Protein AF-A0A392MNF9-F1 (afdb_monomer_lite)

Secondary structure (DSSP, 8-state):
-HHHHHHHHHHHHGGGGGGGHHHHHHHHHHHTT-SSHHHHHHHHHHHHHHHHH-HHHHHTTHHHHHHHHHHHHT-TTTTSTTTHHHHHHHHHHHHHHHHHSGGGS-HHHHHHHHHHTPPP-S-HHHHHHHHHHHHHHHHTT-HHHH-GGGTTHHHHHHHHT-

InterPro domains:
  IPR000357 HEAT repeat [PF02985] (25-53)
  IPR011989 Armadillo-like helical [G3DSA:1.25.10.10] (1-162)
  IPR016024 Armadillo-type fold [SSF48371] (2-161)
  IPR021133 HEAT, type 2 [PS50077] (24-56)
  IPR040122 Importin beta family [PTHR10527] (2-140)

Sequence (162 aa):
IAICIFDDVAEQCCEAAIKYYDTYLPFLLEACNDETPDVRQAAVYGLGVCAEYGGSVFKTLVGEALSRLNAVIQHPNALHSDNIMAYDNAVSALGKICQFHRDSIDSAQVIPAWLNCLPIKGDLIEAKVVHDQLCSMAERSDRELLGPNNQYLPKIVSVFAE

pLDDT: mean 96.01, std 3.78, range [67.94, 98.88]

Structure (mmCIF, N/CA/C/O backbone):
data_AF-A0A392MNF9-F1
#
_entry.id   AF-A0A392MNF9-F1
#
loop_
_atom_site.group_PDB
_atom_site.id
_atom_site.type_symbol
_atom_site.label_atom_id
_atom_site.label_alt_id
_atom_site.label_comp_id
_atom_site.label_asym_id
_atom_site.label_entity_id
_atom_site.label_seq_id
_atom_site.pdbx_PDB_ins_code
_atom_site.Cartn_x
_atom_site.Cartn_y
_atom_site.Cartn_z
_atom_site.occupancy
_atom_site.B_iso_or_equiv
_atom_site.auth_seq_id
_atom_site.auth_comp_id
_atom_site.auth_asym_id
_atom_site.auth_atom_id
_atom_site.pdbx_PDB_model_num
ATOM 1 N N . ILE A 1 1 ? 12.075 2.631 -16.366 1.00 67.94 1 ILE A N 1
ATOM 2 C CA . ILE A 1 1 ? 11.490 2.662 -17.735 1.00 67.94 1 ILE A CA 1
ATOM 3 C C . ILE A 1 1 ? 10.720 1.380 -18.036 1.00 67.94 1 ILE A C 1
ATOM 5 O O . ILE A 1 1 ? 9.524 1.482 -18.237 1.00 67.94 1 ILE A O 1
ATOM 9 N N . ALA A 1 2 ? 11.347 0.194 -18.044 1.00 86.44 2 ALA A N 1
ATOM 10 C CA . ALA A 1 2 ? 10.627 -1.047 -18.368 1.00 86.44 2 ALA A CA 1
ATOM 11 C C . ALA A 1 2 ? 9.468 -1.357 -17.398 1.00 86.44 2 ALA A C 1
ATOM 13 O O . ALA A 1 2 ? 8.381 -1.661 -17.868 1.00 86.44 2 ALA A O 1
ATOM 14 N N . ILE A 1 3 ? 9.681 -1.214 -16.080 1.00 91.69 3 ILE A N 1
ATOM 15 C CA . ILE A 1 3 ? 8.637 -1.423 -15.056 1.00 91.69 3 ILE A CA 1
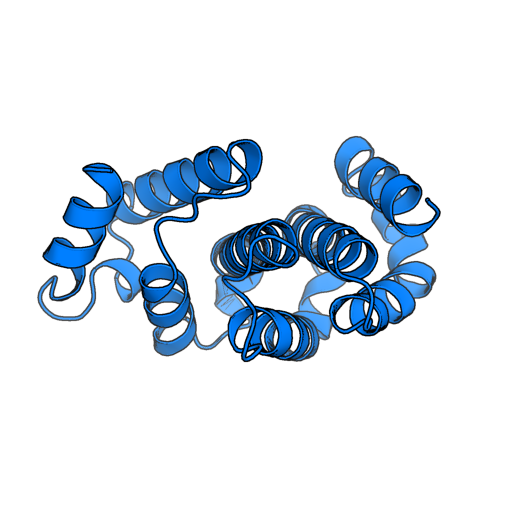ATOM 16 C C . ILE A 1 3 ? 7.446 -0.491 -15.299 1.00 91.69 3 ILE A C 1
ATOM 18 O O . ILE A 1 3 ? 6.357 -0.988 -15.536 1.00 91.69 3 ILE A O 1
ATOM 22 N N . CYS A 1 4 ? 7.688 0.820 -15.405 1.00 92.88 4 CYS A N 1
ATOM 23 C CA . CYS A 1 4 ? 6.643 1.821 -15.651 1.00 92.88 4 CYS A CA 1
ATOM 24 C C . CYS A 1 4 ? 5.799 1.534 -16.904 1.00 92.88 4 CYS A C 1
ATOM 26 O O . CYS A 1 4 ? 4.591 1.700 -16.881 1.00 92.88 4 CYS A O 1
ATOM 28 N N . ILE A 1 5 ? 6.413 1.057 -17.996 1.00 92.38 5 ILE A N 1
ATOM 29 C CA . ILE A 1 5 ? 5.662 0.691 -19.211 1.00 92.38 5 ILE A CA 1
ATOM 30 C C . ILE A 1 5 ? 4.703 -0.470 -18.931 1.00 92.38 5 ILE A C 1
ATOM 32 O O . ILE A 1 5 ? 3.589 -0.495 -19.450 1.00 92.38 5 ILE A O 1
ATOM 36 N N . PHE A 1 6 ? 5.134 -1.457 -18.148 1.00 91.06 6 PHE A N 1
ATOM 37 C CA . PHE A 1 6 ? 4.258 -2.558 -17.766 1.00 91.06 6 PHE A CA 1
ATOM 38 C C . PHE A 1 6 ? 3.208 -2.135 -16.741 1.00 91.06 6 PHE A C 1
ATOM 40 O O . PHE A 1 6 ? 2.091 -2.638 -16.835 1.00 91.06 6 PHE A O 1
ATOM 47 N N . ASP A 1 7 ? 3.529 -1.203 -15.840 1.00 93.06 7 ASP A N 1
ATOM 48 C CA . ASP A 1 7 ? 2.555 -0.595 -14.929 1.00 93.06 7 ASP A CA 1
ATOM 49 C C . ASP A 1 7 ? 1.428 0.052 -15.742 1.00 93.06 7 ASP A C 1
ATOM 51 O O . ASP A 1 7 ? 0.264 -0.291 -15.550 1.00 93.06 7 ASP A O 1
ATOM 55 N N . ASP A 1 8 ? 1.777 0.878 -16.736 1.00 93.56 8 ASP A N 1
ATOM 56 C CA . ASP A 1 8 ? 0.816 1.525 -17.636 1.00 93.56 8 ASP A CA 1
ATOM 57 C C . ASP A 1 8 ? -0.022 0.487 -18.398 1.00 93.56 8 ASP A C 1
ATOM 59 O O . ASP A 1 8 ? -1.238 0.615 -18.527 1.00 93.56 8 ASP A O 1
ATOM 63 N N . VAL A 1 9 ? 0.599 -0.581 -18.909 1.00 92.69 9 VAL A N 1
ATOM 64 C CA . VAL A 1 9 ? -0.141 -1.656 -19.588 1.00 92.69 9 VAL A CA 1
ATOM 65 C C . VAL A 1 9 ? -1.104 -2.350 -18.623 1.00 92.69 9 VAL A C 1
ATOM 67 O O . VAL A 1 9 ? -2.246 -2.609 -19.000 1.00 92.69 9 VAL A O 1
ATOM 70 N N . ALA A 1 10 ? -0.673 -2.653 -17.399 1.00 92.06 10 ALA A N 1
ATOM 71 C CA . ALA A 1 10 ? -1.500 -3.305 -16.391 1.00 92.06 10 ALA A CA 1
ATOM 72 C C . ALA A 1 10 ? -2.666 -2.414 -15.942 1.00 92.06 10 ALA A C 1
ATOM 74 O O . ALA A 1 10 ? -3.792 -2.898 -15.849 1.00 92.06 10 ALA A O 1
ATOM 75 N N . GLU A 1 11 ? -2.417 -1.125 -15.724 1.00 93.75 11 GLU A N 1
ATOM 76 C CA . GLU A 1 11 ? -3.418 -0.165 -15.265 1.00 93.75 11 GLU A CA 1
ATOM 77 C C . GLU A 1 11 ? -4.428 0.161 -16.369 1.00 93.75 11 GLU A C 1
ATOM 79 O O . GLU A 1 11 ? -5.633 0.120 -16.142 1.00 93.75 11 GLU A O 1
ATOM 84 N N . GLN A 1 12 ? -3.955 0.429 -17.588 1.00 95.56 12 GLN A N 1
ATOM 85 C CA . GLN A 1 12 ? -4.815 0.887 -18.682 1.00 95.56 12 GLN A CA 1
ATOM 86 C C . GLN A 1 12 ? -5.532 -0.262 -19.403 1.00 95.56 12 GLN A C 1
ATOM 88 O O . GLN A 1 12 ? -6.574 -0.048 -20.026 1.00 95.56 12 GLN A O 1
ATOM 93 N N . CYS A 1 13 ? -4.985 -1.483 -19.357 1.00 93.81 13 CYS A N 1
ATOM 94 C CA . CYS A 1 13 ? -5.591 -2.652 -20.006 1.00 93.81 13 CYS A CA 1
ATOM 95 C C . CYS A 1 13 ? -6.257 -3.627 -19.021 1.00 93.81 13 CYS A C 1
ATOM 97 O O . CYS A 1 13 ? -6.928 -4.557 -19.478 1.00 93.81 13 CYS A O 1
ATOM 99 N N . CYS A 1 14 ? -6.079 -3.444 -17.708 1.00 92.81 14 CYS A N 1
ATOM 100 C CA . CYS A 1 14 ? -6.677 -4.246 -16.637 1.00 92.81 14 CYS A CA 1
ATOM 101 C C . CYS A 1 14 ? -6.607 -5.764 -16.923 1.00 92.81 14 CYS A C 1
ATOM 103 O O . CYS A 1 14 ? -5.531 -6.315 -17.161 1.00 92.81 14 CYS A O 1
ATOM 105 N N . GLU A 1 15 ? -7.755 -6.451 -16.976 1.00 89.81 15 GLU A N 1
ATOM 106 C CA . GLU A 1 15 ? -7.849 -7.897 -17.220 1.00 89.81 15 GLU A CA 1
ATOM 107 C C . GLU A 1 15 ? -7.125 -8.358 -18.499 1.00 89.81 15 GLU A C 1
ATOM 109 O O . GLU A 1 15 ? -6.574 -9.460 -18.548 1.00 89.81 15 GLU A O 1
ATOM 114 N N . ALA A 1 16 ? -7.059 -7.521 -19.541 1.00 91.62 16 ALA A N 1
ATOM 115 C CA . ALA A 1 16 ? -6.383 -7.874 -20.789 1.00 91.62 16 ALA A CA 1
ATOM 116 C C . ALA A 1 16 ? -4.851 -7.963 -20.641 1.00 91.62 16 ALA A C 1
ATOM 118 O O . ALA A 1 16 ? -4.195 -8.616 -21.464 1.00 91.62 16 ALA A O 1
ATOM 119 N N . ALA A 1 17 ? -4.280 -7.342 -19.601 1.00 92.31 17 ALA A N 1
ATOM 120 C CA . ALA A 1 17 ? -2.857 -7.415 -19.282 1.00 92.31 17 ALA A CA 1
ATOM 121 C C . ALA A 1 17 ? -2.465 -8.703 -18.538 1.00 92.31 17 ALA A C 1
ATOM 123 O O . ALA A 1 17 ? -1.287 -9.060 -18.546 1.00 92.31 17 ALA A O 1
ATOM 124 N N . ILE A 1 18 ? -3.426 -9.445 -17.967 1.00 90.88 18 ILE A N 1
ATOM 125 C CA . ILE A 1 18 ? -3.169 -10.645 -17.145 1.00 90.88 18 ILE A CA 1
ATOM 126 C C . ILE A 1 18 ? -2.318 -11.684 -17.887 1.00 90.88 18 ILE A C 1
ATOM 128 O O . ILE A 1 18 ? -1.453 -12.321 -17.295 1.00 90.88 18 ILE A O 1
ATOM 132 N N . LYS A 1 19 ? -2.481 -11.817 -19.208 1.00 91.31 19 LYS A N 1
ATOM 133 C CA . LYS A 1 19 ? -1.678 -12.734 -20.041 1.00 91.31 19 LYS A CA 1
ATOM 134 C C . LYS A 1 19 ? -0.164 -12.462 -20.017 1.00 91.31 19 LYS A C 1
ATOM 136 O O . LYS A 1 19 ? 0.601 -13.296 -20.489 1.00 91.31 19 LYS A O 1
ATOM 141 N N . TYR A 1 20 ? 0.267 -11.303 -19.517 1.00 89.00 20 TYR A N 1
ATOM 142 C CA . TYR A 1 20 ? 1.675 -10.935 -19.364 1.00 89.00 20 TYR A CA 1
ATOM 143 C C . TYR A 1 20 ? 2.200 -11.138 -17.933 1.00 89.00 20 TYR A C 1
ATOM 145 O O . TYR A 1 20 ? 3.409 -11.056 -17.714 1.00 89.00 20 TYR A O 1
ATOM 153 N N . TYR A 1 21 ? 1.325 -11.426 -16.965 1.00 88.81 21 TYR A N 1
ATOM 154 C CA . TYR A 1 21 ? 1.674 -11.451 -15.542 1.00 88.81 21 TYR A CA 1
ATOM 155 C C . TYR A 1 21 ? 2.668 -12.565 -15.199 1.00 88.81 21 TYR A C 1
ATOM 157 O O . TYR A 1 21 ? 3.587 -12.315 -14.426 1.00 88.81 21 TYR A O 1
ATOM 165 N N . ASP A 1 22 ? 2.572 -13.737 -15.837 1.00 86.44 22 ASP A N 1
ATOM 166 C CA . ASP A 1 22 ? 3.520 -14.849 -15.634 1.00 86.44 22 ASP A CA 1
ATOM 167 C C . ASP A 1 22 ? 4.973 -14.454 -15.938 1.00 86.44 22 ASP A C 1
ATOM 169 O O . ASP A 1 22 ? 5.909 -14.967 -15.330 1.00 86.44 22 ASP A O 1
ATOM 173 N N . THR A 1 23 ? 5.170 -13.541 -16.893 1.00 86.56 23 THR A N 1
ATOM 174 C CA . THR A 1 23 ? 6.503 -13.028 -17.228 1.00 86.56 23 THR A CA 1
ATOM 175 C C . THR A 1 23 ? 6.878 -11.850 -16.344 1.00 86.56 23 THR A C 1
ATOM 177 O O . THR A 1 23 ? 8.027 -11.736 -15.943 1.00 86.56 23 THR A O 1
ATOM 180 N N . TYR A 1 24 ? 5.930 -10.963 -16.058 1.00 87.75 24 TYR A N 1
ATOM 181 C CA . TYR A 1 24 ? 6.205 -9.659 -15.469 1.00 87.75 24 TYR A CA 1
ATOM 182 C C . TYR A 1 24 ? 6.266 -9.663 -13.933 1.00 87.75 24 TYR A C 1
ATOM 184 O O . TYR A 1 24 ? 7.172 -9.056 -13.360 1.00 87.75 24 TYR A O 1
ATOM 192 N N . LEU A 1 25 ? 5.363 -10.383 -13.258 1.00 90.56 25 LEU A N 1
ATOM 193 C CA . LEU A 1 25 ? 5.269 -10.379 -11.794 1.00 90.56 25 LEU A CA 1
ATOM 194 C C . LEU A 1 25 ? 6.541 -10.848 -11.075 1.00 90.56 25 LEU A C 1
ATOM 196 O O . LEU A 1 25 ? 6.882 -10.221 -10.073 1.00 90.56 25 LEU A O 1
ATOM 200 N N . PRO A 1 26 ? 7.283 -11.872 -11.545 1.00 92.62 26 PRO A N 1
ATOM 201 C CA . PRO A 1 26 ? 8.534 -12.259 -10.894 1.00 92.62 26 PRO A CA 1
ATOM 202 C C . PRO A 1 26 ? 9.557 -11.115 -10.839 1.00 92.62 26 PRO A C 1
ATOM 204 O O . PRO A 1 26 ? 10.129 -10.855 -9.782 1.00 92.62 26 PRO A O 1
ATOM 207 N N . PHE A 1 27 ? 9.735 -10.382 -11.945 1.00 93.31 27 PHE A N 1
ATOM 208 C CA . PHE A 1 27 ? 10.644 -9.230 -11.989 1.00 93.31 27 PHE A CA 1
ATOM 209 C C . PHE A 1 27 ? 10.138 -8.073 -11.130 1.00 93.31 27 PHE A C 1
ATOM 211 O O . PHE A 1 27 ? 10.928 -7.385 -10.488 1.00 93.31 27 PHE A O 1
ATOM 218 N N . LEU A 1 28 ? 8.822 -7.864 -11.107 1.00 95.00 28 LEU A N 1
ATOM 219 C CA . LEU A 1 28 ? 8.204 -6.820 -10.303 1.00 95.00 28 LEU A CA 1
ATOM 220 C C . LEU A 1 28 ? 8.412 -7.052 -8.802 1.00 95.00 28 LEU A C 1
ATOM 222 O O . LEU A 1 28 ? 8.798 -6.139 -8.075 1.00 95.00 28 LEU A O 1
ATOM 226 N N . LEU A 1 29 ? 8.199 -8.290 -8.348 1.00 96.31 29 LEU A N 1
ATOM 227 C CA . LEU A 1 29 ? 8.388 -8.696 -6.955 1.00 96.31 29 LEU A CA 1
ATOM 228 C C . LEU A 1 29 ? 9.848 -8.557 -6.512 1.00 96.31 29 LEU A C 1
ATOM 230 O O . LEU A 1 29 ? 10.102 -8.119 -5.391 1.00 96.31 29 LEU A O 1
ATOM 234 N N . GLU A 1 30 ? 10.805 -8.889 -7.381 1.00 95.94 30 GLU A N 1
ATOM 235 C CA . GLU A 1 30 ? 12.232 -8.673 -7.118 1.00 95.94 30 GLU A CA 1
ATOM 236 C C . GLU A 1 30 ? 12.560 -7.174 -7.005 1.00 95.94 30 GLU A C 1
ATOM 238 O O . GLU A 1 30 ? 13.160 -6.738 -6.020 1.00 95.94 30 GLU A O 1
ATOM 243 N N . ALA A 1 31 ? 12.082 -6.368 -7.957 1.00 97.69 31 ALA A N 1
ATOM 244 C CA . ALA A 1 31 ? 12.353 -4.933 -8.025 1.00 97.69 31 ALA A CA 1
ATOM 245 C C . ALA A 1 31 ? 11.761 -4.123 -6.856 1.00 97.69 31 ALA A C 1
ATOM 247 O O . ALA A 1 31 ? 12.261 -3.042 -6.541 1.00 97.69 31 ALA A O 1
ATOM 248 N N . CYS A 1 32 ? 10.745 -4.645 -6.157 1.00 98.06 32 CYS A N 1
ATOM 249 C CA . CYS A 1 32 ? 10.181 -4.011 -4.959 1.00 98.06 32 CYS A CA 1
ATOM 250 C C . CYS A 1 32 ? 11.235 -3.739 -3.877 1.00 98.06 32 CYS A C 1
ATOM 252 O O . CYS A 1 32 ? 11.056 -2.852 -3.046 1.00 98.06 32 CYS A O 1
ATOM 254 N N . ASN A 1 33 ? 12.328 -4.503 -3.849 1.00 97.56 33 ASN A N 1
ATOM 255 C CA . ASN A 1 33 ? 13.395 -4.348 -2.864 1.00 97.56 33 ASN A CA 1
ATOM 256 C C . ASN A 1 33 ? 14.748 -4.000 -3.512 1.00 97.56 33 ASN A C 1
ATOM 258 O O . ASN A 1 33 ? 15.783 -4.265 -2.909 1.00 97.56 33 ASN A O 1
ATOM 262 N N . ASP A 1 34 ? 14.743 -3.400 -4.710 1.00 98.12 34 ASP A N 1
ATOM 263 C CA . ASP A 1 34 ? 15.948 -2.862 -5.360 1.00 98.12 34 ASP A CA 1
ATOM 264 C C . ASP A 1 34 ? 16.636 -1.809 -4.475 1.00 98.12 34 ASP A C 1
ATOM 266 O O . ASP A 1 34 ? 15.986 -1.152 -3.665 1.00 98.12 34 ASP A O 1
ATOM 270 N N . GLU A 1 35 ? 17.941 -1.597 -4.634 1.00 96.50 35 GLU A N 1
ATOM 271 C CA . GLU A 1 35 ? 18.686 -0.565 -3.894 1.00 96.50 35 GLU A CA 1
ATOM 272 C C . GLU A 1 35 ? 18.277 0.861 -4.315 1.00 96.50 35 GLU A C 1
ATOM 274 O O . GLU A 1 35 ? 18.308 1.799 -3.511 1.00 96.50 35 GLU A O 1
ATOM 279 N N . THR A 1 36 ? 17.823 1.027 -5.559 1.00 97.31 36 THR A N 1
ATOM 280 C CA . THR A 1 36 ? 17.445 2.310 -6.155 1.00 97.31 36 THR A CA 1
ATOM 281 C C . THR A 1 36 ? 16.015 2.695 -5.758 1.00 97.31 36 THR A C 1
ATOM 283 O O . THR A 1 36 ? 15.073 1.977 -6.108 1.00 97.31 36 THR A O 1
ATOM 286 N N . PRO A 1 37 ? 15.795 3.843 -5.088 1.00 96.75 37 PRO A N 1
ATOM 287 C CA . PRO A 1 37 ? 14.461 4.234 -4.628 1.00 96.75 37 PRO A CA 1
ATOM 288 C C . PRO A 1 37 ? 13.413 4.351 -5.739 1.00 96.75 37 PRO A C 1
ATOM 290 O O . PRO A 1 37 ? 12.309 3.836 -5.576 1.00 96.75 37 PRO A O 1
ATOM 293 N N . ASP A 1 38 ? 13.773 4.927 -6.887 1.00 97.12 38 ASP A N 1
ATOM 294 C CA . ASP A 1 38 ? 12.866 5.077 -8.036 1.00 97.12 38 ASP A CA 1
ATOM 295 C C . ASP A 1 38 ? 12.422 3.722 -8.612 1.00 97.12 38 ASP A C 1
ATOM 297 O O . ASP A 1 38 ? 11.292 3.571 -9.078 1.00 97.12 38 ASP A O 1
ATOM 301 N N . VAL A 1 39 ? 13.303 2.713 -8.568 1.00 98.00 39 VAL A N 1
ATOM 302 C CA . VAL A 1 39 ? 12.972 1.348 -9.004 1.00 98.00 39 VAL A CA 1
ATOM 303 C C . VAL A 1 39 ? 11.991 0.717 -8.025 1.00 98.00 39 VAL A C 1
ATOM 305 O O . VAL A 1 39 ? 10.984 0.163 -8.465 1.00 98.00 39 VAL A O 1
ATOM 308 N N . ARG A 1 40 ? 12.228 0.865 -6.713 1.00 98.19 40 ARG A N 1
ATOM 309 C CA . ARG A 1 40 ? 11.280 0.397 -5.694 1.00 98.19 40 ARG A CA 1
ATOM 310 C C . ARG A 1 40 ? 9.925 1.066 -5.841 1.00 98.19 40 ARG A C 1
ATOM 312 O O . ARG A 1 40 ? 8.927 0.361 -5.797 1.00 98.19 40 ARG A O 1
ATOM 319 N N . GLN A 1 41 ? 9.887 2.387 -6.034 1.00 98.38 41 GLN A N 1
ATOM 320 C CA . GLN A 1 41 ? 8.643 3.137 -6.208 1.00 98.38 41 GLN A CA 1
ATOM 321 C C . GLN A 1 41 ? 7.827 2.587 -7.379 1.00 98.38 41 GLN A C 1
ATOM 323 O O . GLN A 1 41 ? 6.671 2.221 -7.183 1.00 98.38 41 GLN A O 1
ATOM 328 N N . ALA A 1 42 ? 8.433 2.482 -8.567 1.00 98.19 42 ALA A N 1
ATOM 329 C CA . ALA A 1 42 ? 7.753 1.924 -9.735 1.00 98.19 42 ALA A CA 1
ATOM 330 C C . ALA A 1 42 ? 7.264 0.494 -9.460 1.00 98.19 42 ALA A C 1
ATOM 332 O O . ALA A 1 42 ? 6.128 0.145 -9.760 1.00 98.19 42 ALA A O 1
ATOM 333 N N . ALA A 1 43 ? 8.097 -0.325 -8.814 1.00 98.44 43 ALA A N 1
ATOM 334 C CA . ALA A 1 43 ? 7.759 -1.714 -8.562 1.00 98.44 43 ALA A CA 1
ATOM 335 C C . ALA A 1 43 ? 6.589 -1.895 -7.586 1.00 98.44 43 ALA A C 1
ATOM 337 O O . ALA A 1 43 ? 5.687 -2.690 -7.849 1.00 98.44 43 ALA A O 1
ATOM 338 N N . VAL A 1 44 ? 6.571 -1.160 -6.471 1.00 98.56 44 VAL A N 1
ATOM 339 C CA . VAL A 1 44 ? 5.474 -1.264 -5.497 1.00 98.56 44 VAL A CA 1
ATOM 340 C C . VAL A 1 44 ? 4.183 -0.636 -6.022 1.00 98.56 44 VAL A C 1
ATOM 342 O O . VAL A 1 44 ? 3.112 -1.162 -5.725 1.00 98.56 44 VAL A O 1
ATOM 345 N N . TYR A 1 45 ? 4.269 0.406 -6.859 1.00 98.50 45 TYR A N 1
ATOM 346 C CA . TYR A 1 45 ? 3.119 0.940 -7.592 1.00 98.50 45 TYR A CA 1
ATOM 347 C C . TYR A 1 45 ? 2.514 -0.126 -8.515 1.00 98.50 45 TYR A C 1
ATOM 349 O O . TYR A 1 45 ? 1.344 -0.489 -8.359 1.00 98.50 45 TYR A O 1
ATOM 357 N N . GLY A 1 46 ? 3.330 -0.712 -9.398 1.00 97.62 46 GLY A N 1
ATOM 358 C CA . GLY A 1 46 ? 2.913 -1.796 -10.286 1.00 97.62 46 GLY A CA 1
ATOM 359 C C . GLY A 1 46 ? 2.334 -2.989 -9.533 1.00 97.62 46 GLY A C 1
ATOM 360 O O . GLY A 1 46 ? 1.337 -3.579 -9.954 1.00 97.62 46 GLY A O 1
ATOM 361 N N . LEU A 1 47 ? 2.914 -3.337 -8.380 1.00 98.00 47 LEU A N 1
ATOM 362 C CA . LEU A 1 47 ? 2.411 -4.420 -7.540 1.00 98.00 47 LEU A CA 1
ATOM 363 C C . LEU A 1 47 ? 1.016 -4.099 -6.987 1.00 98.00 47 LEU A C 1
ATOM 365 O O . LEU A 1 47 ? 0.161 -4.983 -6.944 1.00 98.00 47 LEU A O 1
ATOM 369 N N . GLY A 1 48 ? 0.764 -2.839 -6.622 1.00 98.12 48 GLY A N 1
ATOM 370 C CA . GLY A 1 48 ? -0.560 -2.345 -6.250 1.00 98.12 48 GLY A CA 1
ATOM 371 C C . GLY A 1 48 ? -1.568 -2.428 -7.398 1.00 98.12 48 GLY A C 1
ATOM 372 O O . GLY A 1 48 ? -2.679 -2.912 -7.193 1.00 98.12 48 GLY A O 1
ATOM 373 N N . VAL A 1 49 ? -1.179 -2.029 -8.613 1.00 97.31 49 VAL A N 1
ATOM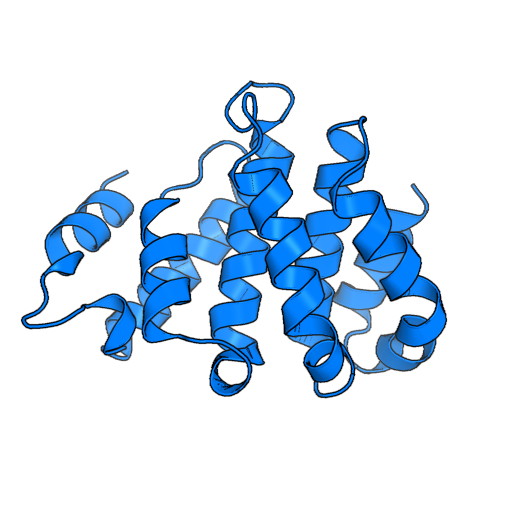 374 C CA . VAL A 1 49 ? -2.007 -2.175 -9.828 1.00 97.31 49 VAL A CA 1
ATOM 375 C C . VAL A 1 49 ? -2.343 -3.649 -10.082 1.00 97.31 49 VAL A C 1
ATOM 377 O O . VAL A 1 49 ? -3.493 -3.998 -10.349 1.00 97.31 49 VAL A O 1
ATOM 380 N N . CYS A 1 50 ? -1.365 -4.543 -9.935 1.00 96.00 50 CYS A N 1
ATOM 381 C CA . CYS A 1 50 ? -1.577 -5.978 -10.097 1.00 96.00 50 CYS A CA 1
ATOM 382 C C . CYS A 1 50 ? -2.479 -6.572 -9.003 1.00 96.00 50 CYS A C 1
ATOM 384 O O . CYS A 1 50 ? -3.248 -7.486 -9.295 1.00 96.00 50 CYS A O 1
ATOM 386 N N . ALA A 1 51 ? -2.422 -6.060 -7.771 1.00 96.56 51 ALA A N 1
ATOM 387 C CA . ALA A 1 51 ? -3.343 -6.449 -6.701 1.00 96.56 51 ALA A CA 1
ATOM 388 C C . ALA A 1 51 ? -4.788 -5.999 -6.979 1.00 96.56 51 ALA A C 1
ATOM 390 O O . ALA A 1 51 ? -5.739 -6.634 -6.542 1.00 96.56 51 ALA A O 1
ATOM 391 N N . GLU A 1 52 ? -4.971 -4.900 -7.701 1.00 96.50 52 GLU A N 1
ATOM 392 C CA . GLU A 1 52 ? -6.292 -4.368 -8.032 1.00 96.50 52 GLU A CA 1
ATOM 393 C C . GLU A 1 52 ? -6.917 -5.077 -9.243 1.00 96.50 52 GLU A C 1
ATOM 395 O O . GLU A 1 52 ? -8.073 -5.499 -9.191 1.00 96.50 52 GLU A O 1
ATOM 400 N N . TYR A 1 53 ? -6.140 -5.291 -10.309 1.00 95.00 53 TYR A N 1
ATOM 401 C CA . TYR A 1 53 ? -6.656 -5.794 -11.590 1.00 95.00 53 TYR A CA 1
ATOM 402 C C . TYR A 1 53 ? -6.246 -7.233 -11.935 1.00 95.00 53 TYR A C 1
ATOM 404 O O . TYR A 1 53 ? -6.760 -7.810 -12.892 1.00 95.00 53 TYR A O 1
ATOM 412 N N . GLY A 1 54 ? -5.341 -7.849 -11.171 1.00 91.31 54 GLY A N 1
ATOM 413 C CA . GLY A 1 54 ? -4.796 -9.181 -11.459 1.00 91.31 54 GLY A CA 1
ATOM 414 C C . GLY A 1 54 ? -5.709 -10.357 -11.120 1.00 91.31 54 GLY A C 1
ATOM 415 O O . GLY A 1 54 ? -5.400 -11.502 -11.469 1.00 91.31 54 GLY A O 1
ATOM 416 N N . GLY A 1 55 ? -6.819 -10.108 -10.420 1.00 89.62 55 GLY A N 1
ATOM 417 C CA . GLY A 1 55 ? -7.811 -11.122 -10.073 1.00 89.62 55 GLY A CA 1
ATOM 418 C C . GLY A 1 55 ? -7.200 -12.369 -9.419 1.00 89.62 55 GLY A C 1
ATOM 419 O O . GLY A 1 55 ? -6.356 -12.297 -8.526 1.00 89.62 55 GLY A O 1
ATOM 420 N N . SER A 1 56 ? -7.615 -13.558 -9.863 1.00 90.88 56 SER A N 1
ATOM 421 C CA . SER A 1 56 ? -7.142 -14.820 -9.278 1.00 90.88 56 SER A CA 1
ATOM 422 C C . SER A 1 56 ? -5.658 -15.109 -9.520 1.00 90.88 56 SER A C 1
ATOM 424 O O . SER A 1 56 ? -5.092 -15.910 -8.781 1.00 90.88 56 SER A O 1
ATOM 426 N N . VAL A 1 57 ? -5.032 -14.488 -10.528 1.00 91.25 57 VAL A N 1
ATOM 427 C CA . VAL A 1 57 ? -3.600 -14.679 -10.810 1.00 91.25 57 VAL A CA 1
ATOM 428 C C . VAL A 1 57 ? -2.761 -14.054 -9.704 1.00 91.25 57 VAL A C 1
ATOM 430 O O . VAL A 1 57 ? -1.845 -14.696 -9.202 1.00 91.25 57 VAL A O 1
ATOM 433 N N . PHE A 1 58 ? -3.121 -12.854 -9.242 1.00 94.06 58 PHE A N 1
ATOM 434 C CA . PHE A 1 58 ? -2.420 -12.224 -8.124 1.00 94.06 58 PHE A CA 1
ATOM 435 C C . PHE A 1 58 ? -2.652 -12.958 -6.796 1.00 94.06 58 PHE A C 1
ATOM 437 O O . PHE A 1 58 ? -1.769 -12.993 -5.941 1.00 94.06 58 PHE A O 1
ATOM 444 N N . LYS A 1 59 ? -3.812 -13.613 -6.626 1.00 93.75 59 LYS A N 1
ATOM 445 C CA . LYS A 1 59 ? -4.180 -14.322 -5.386 1.00 93.75 59 LYS A CA 1
ATOM 446 C C . LYS A 1 59 ? -3.112 -15.318 -4.914 1.00 93.75 59 LYS A C 1
ATOM 448 O O . LYS A 1 59 ? -2.904 -15.459 -3.712 1.00 93.75 59 LYS A O 1
ATOM 453 N N . THR A 1 60 ? -2.433 -16.002 -5.834 1.00 92.88 60 THR A N 1
ATOM 454 C CA . THR A 1 60 ? -1.384 -16.984 -5.500 1.00 92.88 60 THR A CA 1
ATOM 455 C C . THR A 1 60 ? -0.090 -16.337 -4.999 1.00 92.88 60 THR A C 1
ATOM 457 O O . THR A 1 60 ? 0.724 -17.016 -4.377 1.00 92.88 60 THR A O 1
ATOM 460 N N . LEU A 1 61 ? 0.081 -15.033 -5.223 1.00 95.06 61 LEU A N 1
ATOM 461 C CA . LEU A 1 61 ? 1.288 -14.261 -4.928 1.00 95.06 61 LEU A CA 1
ATOM 462 C C . LEU A 1 61 ? 1.115 -13.296 -3.751 1.00 95.06 61 LEU A C 1
ATOM 464 O O . LEU A 1 61 ? 2.096 -12.698 -3.317 1.00 95.06 61 LEU A O 1
ATOM 468 N N . VAL A 1 62 ? -0.093 -13.175 -3.187 1.00 97.25 62 VAL A N 1
ATOM 469 C CA . VAL A 1 62 ? -0.406 -12.254 -2.077 1.00 97.25 62 VAL A CA 1
ATOM 470 C C . VAL A 1 62 ? 0.584 -12.387 -0.917 1.00 97.25 62 VAL A C 1
ATOM 472 O O . VAL A 1 62 ? 1.049 -11.380 -0.392 1.00 97.25 62 VAL A O 1
ATOM 475 N N . GLY A 1 63 ? 0.947 -13.614 -0.532 1.00 97.69 63 GLY A N 1
ATOM 476 C CA . GLY A 1 63 ? 1.900 -13.842 0.557 1.00 97.69 63 GLY A CA 1
ATOM 477 C C . GLY A 1 63 ? 3.294 -13.273 0.270 1.00 97.69 63 GLY A C 1
ATOM 478 O O . GLY A 1 63 ? 3.888 -12.633 1.137 1.00 97.69 63 GLY A O 1
ATOM 479 N N . GLU A 1 64 ? 3.802 -13.454 -0.953 1.00 97.81 64 GLU A N 1
ATOM 480 C CA . GLU A 1 64 ? 5.087 -12.874 -1.351 1.00 97.81 64 GLU A CA 1
ATOM 481 C C . GLU A 1 64 ? 4.985 -11.351 -1.479 1.00 97.81 64 GLU A C 1
ATOM 483 O O . GLU A 1 64 ? 5.826 -10.641 -0.932 1.00 97.81 64 GLU A O 1
ATOM 488 N N . ALA A 1 65 ? 3.923 -10.842 -2.107 1.00 98.31 65 ALA A N 1
ATOM 489 C CA . ALA A 1 65 ? 3.667 -9.411 -2.237 1.00 98.31 65 ALA A CA 1
ATOM 490 C C . ALA A 1 65 ? 3.666 -8.703 -0.871 1.00 98.31 65 ALA A C 1
ATOM 492 O O . ALA A 1 65 ? 4.370 -7.710 -0.695 1.00 98.31 65 ALA A O 1
ATOM 493 N N . LEU A 1 66 ? 2.966 -9.256 0.128 1.00 98.56 66 LEU A N 1
ATOM 494 C CA . LEU A 1 66 ? 2.985 -8.740 1.499 1.00 98.56 66 LEU A CA 1
ATOM 495 C C . LEU A 1 66 ? 4.401 -8.701 2.086 1.00 98.56 66 LEU A C 1
ATOM 497 O O . LEU A 1 66 ? 4.779 -7.707 2.705 1.00 98.56 66 LEU A O 1
ATOM 501 N N . SER A 1 67 ? 5.199 -9.752 1.876 1.00 98.50 67 SER A N 1
ATOM 502 C CA . SER A 1 67 ? 6.588 -9.788 2.346 1.00 98.50 67 SER A CA 1
ATOM 503 C C . SER A 1 67 ? 7.436 -8.690 1.698 1.00 98.50 67 SER A C 1
ATOM 505 O O . SER A 1 67 ? 8.203 -8.024 2.396 1.00 98.50 67 SER A O 1
ATOM 507 N N . ARG A 1 68 ? 7.298 -8.483 0.381 1.00 98.56 68 ARG A N 1
ATOM 508 C CA . ARG A 1 68 ? 8.053 -7.462 -0.365 1.00 98.56 68 ARG A CA 1
ATOM 509 C C . ARG A 1 68 ? 7.671 -6.054 0.072 1.00 98.56 68 ARG A C 1
ATOM 511 O O . ARG A 1 68 ? 8.560 -5.253 0.355 1.00 98.56 68 ARG A O 1
ATOM 518 N N . LEU A 1 69 ? 6.372 -5.777 0.191 1.00 98.81 69 LEU A N 1
ATOM 519 C CA . LEU A 1 69 ? 5.854 -4.487 0.653 1.00 98.81 69 LEU A CA 1
ATOM 520 C C . LEU A 1 69 ? 6.287 -4.191 2.089 1.00 98.81 69 LEU A C 1
ATOM 522 O O . LEU A 1 69 ? 6.764 -3.094 2.372 1.00 98.81 69 LEU A O 1
ATOM 526 N N . ASN A 1 70 ? 6.202 -5.175 2.988 1.00 98.62 70 ASN A N 1
ATOM 527 C CA . ASN A 1 70 ? 6.632 -4.997 4.371 1.00 98.62 70 ASN A CA 1
ATOM 528 C C . ASN A 1 70 ? 8.127 -4.656 4.471 1.00 98.62 70 ASN A C 1
ATOM 530 O O . ASN A 1 70 ? 8.502 -3.830 5.297 1.00 98.62 70 ASN A O 1
ATOM 534 N N . ALA A 1 71 ? 8.980 -5.226 3.613 1.00 98.56 71 ALA A N 1
ATOM 535 C CA . ALA A 1 71 ? 10.398 -4.869 3.576 1.00 98.56 71 ALA A CA 1
ATOM 536 C C . ALA A 1 71 ? 10.634 -3.399 3.174 1.00 98.56 71 ALA A C 1
ATOM 538 O O . ALA A 1 71 ? 11.514 -2.755 3.742 1.00 98.56 71 ALA A O 1
ATOM 539 N N . VAL A 1 72 ? 9.828 -2.843 2.259 1.00 98.62 72 VAL A N 1
ATOM 540 C CA . VAL A 1 72 ? 9.890 -1.413 1.893 1.00 98.62 72 VAL A CA 1
ATOM 541 C C . VAL A 1 72 ? 9.376 -0.533 3.030 1.00 98.62 72 VAL A C 1
ATOM 543 O O . VAL A 1 72 ? 10.035 0.432 3.410 1.00 98.62 72 VAL A O 1
ATOM 546 N N . ILE A 1 73 ? 8.230 -0.895 3.614 1.00 98.69 73 ILE A N 1
ATOM 547 C CA . ILE A 1 73 ? 7.579 -0.141 4.696 1.00 98.69 73 ILE A CA 1
ATOM 548 C C . ILE A 1 73 ? 8.465 -0.086 5.949 1.00 98.69 73 ILE A C 1
ATOM 550 O O . ILE A 1 73 ? 8.547 0.949 6.605 1.00 98.69 73 ILE A O 1
ATOM 554 N N . GLN A 1 74 ? 9.145 -1.187 6.276 1.00 98.19 74 GLN A N 1
ATOM 555 C CA . GLN A 1 74 ? 10.019 -1.304 7.448 1.00 98.19 74 GLN A CA 1
ATOM 556 C C . GLN A 1 74 ? 11.480 -0.928 7.158 1.00 98.19 74 GLN A C 1
ATOM 558 O O . GLN A 1 74 ? 12.340 -1.100 8.025 1.00 98.19 74 GLN A O 1
ATOM 563 N N . HIS A 1 75 ? 11.793 -0.437 5.954 1.00 97.94 75 HIS A N 1
ATOM 564 C CA . HIS A 1 75 ? 13.156 -0.047 5.615 1.00 97.94 75 HIS A CA 1
ATOM 565 C C . HIS A 1 75 ? 13.650 1.048 6.588 1.00 97.94 75 HIS A C 1
ATOM 567 O O . HIS A 1 75 ? 12.926 2.019 6.820 1.00 97.94 75 HIS A O 1
ATOM 573 N N . PRO A 1 76 ? 14.881 0.971 7.140 1.00 97.06 76 PRO A N 1
ATOM 574 C CA . PRO A 1 76 ? 15.346 1.912 8.170 1.00 97.06 76 PRO A CA 1
ATOM 575 C C . PRO A 1 76 ? 15.271 3.389 7.761 1.00 97.06 76 PRO A C 1
ATOM 577 O O . PRO A 1 76 ? 15.057 4.261 8.596 1.00 97.06 76 PRO A O 1
ATOM 580 N N . ASN A 1 77 ? 15.415 3.653 6.460 1.00 97.19 77 ASN A N 1
ATOM 581 C CA . ASN A 1 77 ? 15.338 4.990 5.872 1.00 97.19 77 ASN A CA 1
ATOM 582 C C . ASN A 1 77 ? 14.047 5.214 5.068 1.00 97.19 77 ASN A C 1
ATOM 584 O O . ASN A 1 77 ? 14.044 6.064 4.183 1.00 97.19 77 ASN A O 1
ATOM 588 N N . ALA A 1 78 ? 12.980 4.443 5.306 1.00 97.81 78 ALA A N 1
ATOM 589 C CA . ALA A 1 78 ? 11.746 4.503 4.514 1.00 97.81 78 ALA A CA 1
ATOM 590 C C . ALA A 1 78 ? 11.149 5.919 4.428 1.00 97.81 78 ALA A C 1
ATOM 592 O O . ALA A 1 78 ? 10.705 6.337 3.367 1.00 97.81 78 ALA A O 1
ATOM 593 N N . LEU A 1 79 ? 11.224 6.681 5.524 1.00 97.50 79 LEU A N 1
ATOM 594 C CA . LEU A 1 79 ? 10.700 8.050 5.609 1.00 97.50 79 LEU A CA 1
ATOM 595 C C . LEU A 1 79 ? 11.717 9.136 5.203 1.00 97.50 79 LEU A C 1
ATOM 597 O O . LEU A 1 79 ? 11.450 10.325 5.370 1.00 97.50 79 LEU A O 1
ATOM 601 N N . HIS A 1 80 ? 12.899 8.757 4.702 1.00 97.81 80 HIS A N 1
ATOM 602 C CA . HIS A 1 80 ? 13.859 9.707 4.130 1.00 97.81 80 HIS A CA 1
ATOM 603 C C . HIS A 1 80 ? 13.311 10.293 2.819 1.00 97.81 80 HIS A C 1
ATOM 605 O O . HIS A 1 80 ? 12.579 9.608 2.107 1.00 97.81 80 HIS A O 1
ATOM 611 N N . SER A 1 81 ? 13.701 11.522 2.459 1.00 96.69 81 SER A N 1
A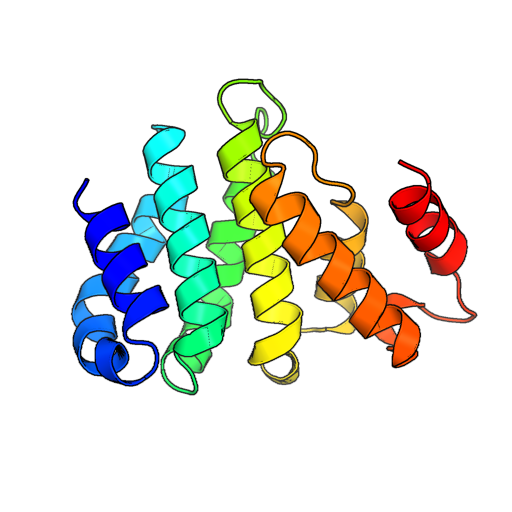TOM 612 C CA . SER A 1 81 ? 13.205 12.226 1.259 1.00 96.69 81 SER A CA 1
ATOM 613 C C . SER A 1 81 ? 13.327 11.411 -0.025 1.00 96.69 81 SER A C 1
ATOM 615 O O . SER A 1 81 ? 12.457 11.477 -0.882 1.00 96.69 81 SER A O 1
ATOM 617 N N . ASP A 1 82 ? 14.388 10.616 -0.130 1.00 96.50 82 ASP A N 1
ATOM 618 C CA . ASP A 1 82 ? 14.669 9.812 -1.321 1.00 96.50 82 ASP A CA 1
ATOM 619 C C . ASP A 1 82 ? 13.777 8.564 -1.399 1.00 96.50 82 ASP A C 1
ATOM 621 O O . ASP A 1 82 ? 13.589 8.007 -2.471 1.00 96.50 82 ASP A O 1
ATOM 625 N N . ASN A 1 83 ? 13.224 8.110 -0.269 1.00 97.94 83 ASN A N 1
ATOM 626 C CA . ASN A 1 83 ? 12.471 6.857 -0.159 1.00 97.94 83 ASN A CA 1
ATOM 627 C C . ASN A 1 83 ? 10.976 7.063 0.077 1.00 97.94 83 ASN A C 1
ATOM 629 O O . ASN A 1 83 ? 10.213 6.112 -0.084 1.00 97.94 83 ASN A O 1
ATOM 633 N N . ILE A 1 84 ? 10.559 8.277 0.447 1.00 98.31 84 ILE A N 1
ATOM 634 C CA . ILE A 1 84 ? 9.188 8.560 0.878 1.00 98.31 84 ILE A CA 1
ATOM 635 C C . ILE A 1 84 ? 8.155 8.205 -0.194 1.00 98.31 84 ILE A C 1
ATOM 637 O O . ILE A 1 84 ? 7.110 7.654 0.127 1.00 98.31 84 ILE A O 1
ATOM 641 N N . MET A 1 85 ? 8.476 8.422 -1.473 1.00 98.38 85 MET A N 1
ATOM 642 C CA . MET A 1 85 ? 7.594 8.050 -2.581 1.00 98.38 85 MET A CA 1
ATOM 643 C C . MET A 1 85 ? 7.390 6.531 -2.644 1.00 98.38 85 MET A C 1
ATOM 645 O O . MET A 1 85 ? 6.261 6.058 -2.752 1.00 98.38 85 MET A O 1
ATOM 649 N N . ALA A 1 86 ? 8.469 5.750 -2.517 1.00 98.50 86 ALA A N 1
ATOM 650 C CA . ALA A 1 86 ? 8.391 4.292 -2.495 1.00 98.50 86 ALA A CA 1
ATOM 651 C C . ALA A 1 86 ? 7.659 3.771 -1.249 1.00 98.50 86 ALA A C 1
ATOM 653 O O . ALA A 1 86 ? 6.892 2.818 -1.349 1.00 98.50 86 ALA A O 1
ATOM 654 N N . TYR A 1 87 ? 7.860 4.400 -0.087 1.00 98.81 87 TYR A N 1
ATOM 655 C CA . TYR A 1 87 ? 7.110 4.077 1.128 1.00 98.81 87 TYR A CA 1
ATOM 656 C C . TYR A 1 87 ? 5.606 4.295 0.927 1.00 98.81 87 TYR A C 1
ATOM 658 O O . TYR A 1 87 ? 4.822 3.372 1.139 1.00 98.81 87 TYR A O 1
ATOM 666 N N . ASP A 1 88 ? 5.210 5.476 0.456 1.00 98.81 88 ASP A N 1
ATOM 667 C CA . ASP A 1 88 ? 3.807 5.840 0.257 1.00 98.81 88 ASP A CA 1
ATOM 668 C C . ASP A 1 88 ? 3.113 4.918 -0.754 1.00 98.81 88 ASP A C 1
ATOM 670 O O . ASP A 1 88 ? 2.026 4.400 -0.487 1.00 98.81 88 ASP A O 1
ATOM 674 N N . ASN A 1 89 ? 3.776 4.633 -1.878 1.00 98.81 89 ASN A N 1
ATOM 675 C CA . ASN A 1 89 ? 3.258 3.716 -2.892 1.00 98.81 89 ASN A CA 1
ATOM 676 C C . ASN A 1 89 ? 3.162 2.276 -2.346 1.00 98.81 89 ASN A C 1
ATOM 678 O O . ASN A 1 89 ? 2.204 1.567 -2.651 1.00 98.81 89 ASN A O 1
ATOM 682 N N . ALA A 1 90 ? 4.089 1.840 -1.481 1.00 98.88 90 ALA A N 1
ATOM 683 C CA . ALA A 1 90 ? 4.009 0.528 -0.836 1.00 98.88 90 ALA A CA 1
ATOM 684 C C . ALA A 1 90 ? 2.839 0.428 0.157 1.00 98.88 90 ALA A C 1
ATOM 686 O O . ALA A 1 90 ? 2.161 -0.601 0.216 1.00 98.88 90 ALA A O 1
ATOM 687 N N . VAL A 1 91 ? 2.570 1.492 0.918 1.00 98.88 91 VAL A N 1
ATOM 688 C CA . VAL A 1 91 ? 1.409 1.575 1.818 1.00 98.88 91 VAL A CA 1
ATOM 689 C C . VAL A 1 91 ? 0.102 1.576 1.021 1.00 98.88 91 VAL A C 1
ATOM 691 O O . VAL A 1 91 ? -0.849 0.893 1.410 1.00 98.88 91 VAL A O 1
ATOM 694 N N . SER A 1 92 ? 0.057 2.272 -0.116 1.00 98.88 92 SER A N 1
ATOM 695 C CA . SER A 1 92 ? -1.094 2.226 -1.022 1.00 98.88 92 SER A CA 1
ATOM 696 C C . SER A 1 92 ? -1.321 0.831 -1.609 1.00 98.88 92 SER A C 1
ATOM 698 O O . SER A 1 92 ? -2.424 0.288 -1.512 1.00 98.88 92 SER A O 1
ATOM 700 N N . ALA A 1 93 ? -0.270 0.176 -2.108 1.00 98.81 93 ALA A N 1
ATOM 701 C CA . ALA A 1 93 ? -0.348 -1.196 -2.607 1.00 98.81 93 ALA A CA 1
ATOM 702 C C . ALA A 1 93 ? -0.823 -2.187 -1.529 1.00 98.81 93 ALA A C 1
ATOM 704 O O . ALA A 1 93 ? -1.653 -3.056 -1.805 1.00 98.81 93 ALA A O 1
ATOM 705 N N . LEU A 1 94 ? -0.365 -2.029 -0.281 1.00 98.88 94 LEU A N 1
ATOM 706 C CA . LEU A 1 94 ? -0.855 -2.814 0.855 1.00 98.88 94 LEU A CA 1
ATOM 707 C C . LEU A 1 94 ? -2.355 -2.586 1.094 1.00 98.88 94 LEU A C 1
ATOM 709 O O . LEU A 1 94 ? -3.091 -3.544 1.345 1.00 98.88 94 LEU A O 1
ATOM 713 N N . GLY A 1 95 ? -2.812 -1.340 0.966 1.00 98.62 95 GLY A N 1
ATOM 714 C CA . GLY A 1 95 ? -4.228 -0.988 0.974 1.00 98.62 95 GLY A CA 1
ATOM 715 C C . GLY A 1 95 ? -4.997 -1.754 -0.100 1.00 98.62 95 GLY A C 1
ATOM 716 O O . GLY A 1 95 ? -5.956 -2.463 0.215 1.00 98.62 95 GLY A O 1
ATOM 717 N N . LYS A 1 96 ? -4.542 -1.719 -1.354 1.00 98.56 96 LYS A N 1
ATOM 718 C CA . LYS A 1 96 ? -5.176 -2.455 -2.461 1.00 98.56 96 LYS A CA 1
ATOM 719 C C . LYS A 1 96 ? -5.264 -3.960 -2.178 1.00 98.56 96 LYS A C 1
ATOM 721 O O . LYS A 1 96 ? -6.327 -4.551 -2.360 1.00 98.56 96 LYS A O 1
ATOM 726 N N . ILE A 1 97 ? -4.226 -4.578 -1.606 1.00 98.56 97 ILE A N 1
ATOM 727 C CA . ILE A 1 97 ? -4.292 -5.982 -1.155 1.00 98.56 97 ILE A CA 1
ATOM 728 C C . ILE A 1 97 ? -5.380 -6.182 -0.085 1.00 98.56 97 ILE A C 1
ATOM 730 O O . ILE A 1 97 ? -6.158 -7.134 -0.182 1.00 98.56 97 ILE A O 1
ATOM 734 N N . CYS A 1 98 ? -5.488 -5.288 0.904 1.00 98.12 98 CYS A N 1
ATOM 735 C CA . CYS A 1 98 ? -6.543 -5.354 1.925 1.00 98.12 98 CYS A CA 1
ATOM 736 C C . CYS A 1 98 ? -7.957 -5.295 1.326 1.00 98.12 98 CYS A C 1
ATOM 738 O O . CYS A 1 98 ? -8.878 -5.908 1.868 1.00 98.12 98 CYS A O 1
ATOM 740 N N . GLN A 1 99 ? -8.136 -4.561 0.227 1.00 96.38 99 GLN A N 1
ATOM 741 C CA . GLN A 1 99 ? -9.426 -4.380 -0.434 1.00 96.38 99 GLN A CA 1
ATOM 742 C C . GLN A 1 99 ? -9.778 -5.526 -1.383 1.00 96.38 99 GLN A C 1
ATOM 744 O O . GLN A 1 99 ? -10.862 -6.095 -1.270 1.00 96.38 99 GLN A O 1
ATOM 749 N N . PHE A 1 100 ? -8.879 -5.875 -2.301 1.00 96.56 100 PHE A N 1
ATOM 750 C CA . PHE A 1 100 ? -9.168 -6.806 -3.396 1.00 96.56 100 PHE A CA 1
ATOM 751 C C . PHE A 1 100 ? -8.823 -8.261 -3.061 1.00 96.56 100 PHE A C 1
ATOM 753 O O . PHE A 1 100 ? -9.356 -9.192 -3.666 1.00 96.56 100 PHE A O 1
ATOM 760 N N . HIS A 1 101 ? -7.981 -8.479 -2.049 1.00 97.12 101 HIS A N 1
ATOM 761 C CA . HIS A 1 101 ? -7.495 -9.802 -1.659 1.00 97.12 101 HIS A CA 1
ATOM 762 C C . HIS A 1 101 ? -7.681 -10.105 -0.168 1.00 97.12 101 HIS A C 1
ATOM 764 O O . HIS A 1 101 ? -6.958 -10.934 0.387 1.00 97.12 101 HIS A O 1
ATOM 770 N N . ARG A 1 102 ? -8.694 -9.502 0.470 1.00 95.19 102 ARG A N 1
ATOM 771 C CA . ARG A 1 102 ? -9.004 -9.671 1.902 1.00 95.19 102 ARG A CA 1
ATOM 772 C C . ARG A 1 102 ? -9.083 -11.134 2.354 1.00 95.19 102 ARG A C 1
ATOM 774 O O . ARG A 1 102 ? -8.542 -11.480 3.395 1.00 95.19 102 ARG A O 1
ATOM 781 N N . ASP A 1 103 ? -9.683 -12.005 1.541 1.00 95.50 103 ASP A N 1
ATOM 782 C CA . ASP A 1 103 ? -9.828 -13.441 1.841 1.00 95.50 103 ASP A CA 1
ATOM 783 C C . ASP A 1 103 ? -8.509 -14.234 1.760 1.00 95.50 103 ASP A C 1
ATOM 785 O O . ASP A 1 103 ? -8.488 -15.443 1.985 1.00 95.50 103 ASP A O 1
ATOM 789 N N . SER A 1 104 ? -7.414 -13.582 1.366 1.00 97.12 104 SER A N 1
ATOM 790 C CA . SER A 1 104 ? -6.093 -14.196 1.169 1.00 97.12 104 SER A CA 1
ATOM 791 C C . SER A 1 104 ? -5.070 -13.731 2.206 1.00 97.12 104 SER A C 1
ATOM 793 O O . SER A 1 104 ? -3.895 -14.076 2.096 1.00 97.12 104 SER A O 1
ATOM 795 N N . ILE A 1 105 ? -5.500 -12.944 3.197 1.00 97.38 105 ILE A N 1
ATOM 796 C CA . ILE A 1 105 ? -4.647 -12.359 4.233 1.00 97.38 105 ILE A CA 1
ATOM 797 C C . ILE A 1 105 ? -5.257 -12.570 5.620 1.00 97.38 105 ILE A C 1
ATOM 799 O O . ILE A 1 105 ? -6.465 -12.757 5.760 1.00 97.38 105 ILE A O 1
ATOM 803 N N . ASP A 1 106 ? -4.436 -12.476 6.667 1.00 97.44 106 ASP A N 1
ATOM 804 C CA . ASP A 1 106 ? -4.949 -12.295 8.027 1.00 97.44 106 ASP A CA 1
ATOM 805 C C . ASP A 1 106 ? -5.398 -10.835 8.200 1.00 97.44 106 ASP A C 1
ATOM 807 O O . ASP A 1 106 ? -4.639 -9.967 8.639 1.00 97.44 106 ASP A O 1
ATOM 811 N N . SER A 1 107 ? -6.636 -10.541 7.799 1.00 96.50 107 SER A N 1
ATOM 812 C CA . SER A 1 107 ? -7.175 -9.178 7.803 1.00 96.50 107 SER A CA 1
ATOM 813 C C . SER A 1 107 ? -7.180 -8.540 9.194 1.00 96.50 107 SER A C 1
ATOM 815 O O . SER A 1 107 ? -7.063 -7.320 9.298 1.00 96.50 107 SER A O 1
ATOM 817 N N . ALA A 1 108 ? -7.267 -9.343 10.260 1.00 96.19 108 ALA A N 1
ATOM 818 C CA . ALA A 1 108 ? -7.240 -8.862 11.639 1.00 96.19 108 ALA A CA 1
ATOM 819 C C . ALA A 1 108 ? -5.858 -8.336 12.061 1.00 96.19 108 ALA A C 1
ATOM 821 O O . ALA A 1 108 ? -5.771 -7.556 13.008 1.00 96.19 108 ALA A O 1
ATOM 822 N N . GLN A 1 109 ? -4.790 -8.730 11.361 1.00 96.88 109 GLN A N 1
ATOM 823 C CA . GLN A 1 109 ? -3.437 -8.209 11.570 1.00 96.88 109 GLN A CA 1
ATOM 824 C C . GLN A 1 109 ? -3.061 -7.148 10.535 1.00 96.88 109 GLN A C 1
ATOM 826 O O . GLN A 1 109 ? -2.530 -6.095 10.887 1.00 96.88 109 GLN A O 1
ATOM 831 N N . VAL A 1 110 ? -3.346 -7.412 9.258 1.00 98.31 110 VAL A N 1
ATOM 832 C CA . VAL A 1 110 ? -2.841 -6.593 8.149 1.00 98.31 110 VAL A CA 1
ATOM 833 C C . VAL A 1 110 ? -3.552 -5.240 8.059 1.00 98.31 110 VAL A C 1
ATOM 835 O O . VAL A 1 110 ? -2.885 -4.228 7.864 1.00 98.31 110 VAL A O 1
ATOM 838 N N . ILE A 1 111 ? -4.874 -5.178 8.266 1.00 98.44 111 ILE A N 1
ATOM 839 C CA . ILE A 1 111 ? -5.622 -3.909 8.182 1.00 98.44 111 ILE A CA 1
ATOM 840 C C . ILE A 1 111 ? -5.202 -2.927 9.290 1.00 98.44 111 ILE A C 1
ATOM 842 O O . ILE A 1 111 ? -4.914 -1.773 8.969 1.00 98.44 111 ILE A O 1
ATOM 846 N N . PRO A 1 112 ? -5.095 -3.333 10.572 1.00 98.19 112 PRO A N 1
ATOM 847 C CA . PRO A 1 112 ? -4.565 -2.443 11.604 1.00 98.19 112 PRO A CA 1
ATOM 848 C C . PRO A 1 112 ? -3.117 -2.009 11.351 1.00 98.19 112 PRO A C 1
ATOM 850 O O . PRO A 1 112 ? -2.763 -0.868 11.642 1.00 98.19 112 PRO A O 1
ATOM 853 N N . ALA A 1 113 ? -2.273 -2.892 10.801 1.00 98.38 113 ALA A N 1
ATOM 854 C CA . ALA A 1 113 ? -0.902 -2.540 10.433 1.00 98.38 113 ALA A CA 1
ATOM 855 C C . ALA A 1 113 ? -0.870 -1.474 9.328 1.00 98.38 113 ALA A C 1
ATOM 857 O O . ALA A 1 113 ? -0.164 -0.479 9.472 1.00 98.38 113 ALA A O 1
ATOM 858 N N . TRP A 1 114 ? -1.690 -1.634 8.286 1.00 98.75 114 TRP A N 1
ATOM 859 C CA . TRP A 1 114 ? -1.867 -0.638 7.230 1.00 98.75 114 TRP A CA 1
ATOM 860 C C . TRP A 1 114 ? -2.371 0.704 7.780 1.00 98.75 114 TRP A C 1
ATOM 862 O O . TRP A 1 114 ? -1.775 1.740 7.496 1.00 98.75 114 TRP A O 1
ATOM 872 N N . LEU A 1 115 ? -3.391 0.700 8.650 1.00 98.75 115 LEU A N 1
ATOM 873 C CA . LEU A 1 115 ? -3.915 1.918 9.284 1.00 98.75 115 LEU A CA 1
ATOM 874 C C . LEU A 1 115 ? -2.838 2.673 10.087 1.00 98.75 115 LEU A C 1
ATOM 876 O O . LEU A 1 115 ? -2.837 3.905 10.132 1.00 98.75 115 LEU A O 1
ATOM 880 N N . ASN A 1 116 ? -1.905 1.954 10.715 1.00 98.25 116 ASN A N 1
ATOM 881 C CA . ASN A 1 116 ? -0.807 2.565 11.464 1.00 98.25 116 ASN A CA 1
ATOM 882 C C . ASN A 1 116 ? 0.218 3.284 10.574 1.00 98.25 116 ASN A C 1
ATOM 884 O O . ASN A 1 116 ? 0.915 4.164 11.078 1.00 98.25 116 ASN A O 1
ATOM 888 N N . CYS A 1 117 ? 0.286 2.964 9.279 1.00 98.50 117 CYS A N 1
ATOM 889 C CA . CYS A 1 117 ? 1.131 3.665 8.310 1.00 98.50 117 CYS A CA 1
ATOM 890 C C . CYS A 1 117 ? 0.538 5.004 7.842 1.00 98.50 117 CYS A C 1
ATOM 892 O O . CYS A 1 117 ? 1.235 5.784 7.203 1.00 98.50 117 CYS A O 1
ATOM 894 N N . LEU A 1 118 ? -0.737 5.280 8.136 1.00 98.38 118 LEU A N 1
ATOM 895 C CA . LEU A 1 118 ? -1.435 6.466 7.638 1.00 98.38 118 LEU A CA 1
ATOM 896 C C . LEU A 1 118 ? -1.278 7.681 8.569 1.00 98.38 118 LEU A C 1
ATOM 898 O O . LEU A 1 118 ? -1.146 7.494 9.782 1.00 98.38 118 LEU A O 1
ATOM 902 N N . PRO A 1 119 ? -1.385 8.921 8.057 1.00 98.12 119 PRO A N 1
ATOM 903 C CA . PRO A 1 119 ? -1.473 9.269 6.637 1.00 98.12 119 PRO A CA 1
ATOM 904 C C . PRO A 1 119 ? -0.115 9.200 5.933 1.00 98.12 119 PRO A C 1
ATOM 906 O O . PRO A 1 119 ? 0.932 9.432 6.538 1.00 98.12 119 PRO A O 1
ATOM 909 N N . ILE A 1 120 ? -0.168 8.946 4.629 1.00 97.94 120 ILE A N 1
ATOM 910 C CA . ILE A 1 120 ? 0.967 9.097 3.712 1.00 97.94 120 ILE A CA 1
ATOM 911 C C . ILE A 1 120 ? 1.006 10.528 3.153 1.00 97.94 120 ILE A C 1
ATOM 913 O O . ILE A 1 120 ? -0.037 11.182 3.080 1.00 97.94 120 ILE A O 1
ATOM 917 N N . LYS A 1 121 ? 2.196 11.059 2.833 1.00 93.75 121 LYS A N 1
ATOM 918 C CA . LYS A 1 121 ? 2.393 12.516 2.620 1.00 93.75 121 LYS A CA 1
ATOM 919 C C . LYS A 1 121 ? 3.349 12.920 1.501 1.00 93.75 121 LYS A C 1
ATOM 921 O O . LYS A 1 121 ? 3.306 14.071 1.075 1.00 93.75 121 LYS A O 1
ATOM 926 N N . GLY A 1 122 ? 4.254 12.043 1.090 1.00 95.88 122 GLY A N 1
ATOM 927 C CA . GLY A 1 122 ? 5.169 12.282 -0.020 1.00 95.88 122 GLY A CA 1
ATOM 928 C C . GLY A 1 122 ? 4.448 12.232 -1.364 1.00 95.88 122 GLY A C 1
ATOM 929 O O . GLY A 1 122 ? 4.504 13.197 -2.124 1.00 95.88 122 GLY A O 1
ATOM 930 N N . ASP A 1 123 ? 3.729 11.144 -1.633 1.00 98.00 123 ASP A N 1
ATOM 931 C CA . ASP A 1 123 ? 2.970 10.957 -2.866 1.00 98.00 123 ASP A CA 1
ATOM 932 C C . ASP A 1 123 ? 1.507 11.380 -2.685 1.00 98.00 123 ASP A C 1
ATOM 934 O O . ASP A 1 123 ? 0.660 10.643 -2.178 1.00 98.00 123 ASP A O 1
ATOM 938 N N . LEU A 1 124 ? 1.196 12.603 -3.118 1.00 97.19 124 LEU A N 1
ATOM 939 C CA . LEU A 1 124 ? -0.144 13.180 -2.994 1.00 97.19 124 LEU A CA 1
ATOM 940 C C . LEU A 1 124 ? -1.189 12.531 -3.913 1.00 97.19 124 LEU A C 1
ATOM 942 O O . LEU A 1 124 ? -2.385 12.772 -3.725 1.00 97.19 124 LEU A O 1
ATOM 946 N N . ILE A 1 125 ? -0.771 11.770 -4.928 1.00 97.62 125 ILE A N 1
ATOM 947 C CA . ILE A 1 125 ? -1.697 11.017 -5.778 1.00 97.62 125 ILE A CA 1
ATOM 948 C C . ILE A 1 125 ? -2.162 9.794 -4.992 1.00 97.62 125 ILE A C 1
ATOM 950 O O . ILE A 1 125 ? -3.363 9.638 -4.760 1.00 97.62 125 ILE A O 1
ATOM 954 N N . GLU A 1 126 ? -1.216 9.011 -4.478 1.00 98.38 126 GLU A N 1
ATOM 955 C CA . GLU A 1 126 ? -1.5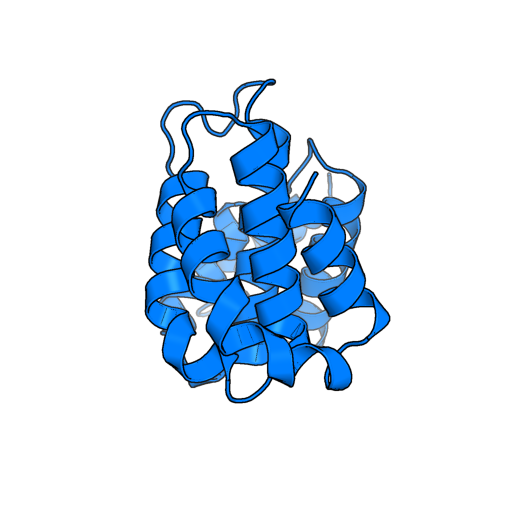16 7.831 -3.665 1.00 98.38 126 GLU A CA 1
ATOM 956 C C . GLU A 1 126 ? -2.186 8.198 -2.334 1.00 98.38 126 GLU A C 1
ATOM 958 O O . GLU A 1 126 ? -3.082 7.489 -1.877 1.00 98.38 126 GLU A O 1
ATOM 963 N N . ALA A 1 127 ? -1.857 9.352 -1.741 1.00 98.25 127 ALA A N 1
ATOM 964 C CA . ALA A 1 127 ? -2.531 9.838 -0.536 1.00 98.25 127 ALA A CA 1
ATOM 965 C C . ALA A 1 127 ? -4.047 9.990 -0.729 1.00 98.25 127 ALA A C 1
ATOM 967 O O . ALA A 1 127 ? -4.817 9.648 0.169 1.00 98.25 127 ALA A O 1
ATOM 968 N N . LYS A 1 128 ? -4.496 10.442 -1.908 1.00 97.75 128 LYS A N 1
ATOM 969 C CA . LYS A 1 128 ? -5.931 10.530 -2.224 1.00 97.75 128 LYS A CA 1
ATOM 970 C C . LYS A 1 128 ? -6.567 9.150 -2.340 1.00 97.75 128 LYS A C 1
ATOM 972 O O . LYS A 1 128 ? -7.655 8.959 -1.809 1.00 97.75 128 LYS A O 1
ATOM 977 N N . VAL A 1 129 ? -5.887 8.211 -3.000 1.00 97.94 129 VAL A N 1
ATOM 978 C CA . VAL A 1 129 ? -6.351 6.822 -3.162 1.00 97.94 129 VAL A CA 1
ATOM 979 C C . VAL A 1 129 ? -6.537 6.164 -1.794 1.00 97.94 129 VAL A C 1
ATOM 981 O O . VAL A 1 129 ? -7.604 5.644 -1.482 1.00 97.94 129 VAL A O 1
ATOM 984 N N . VAL A 1 130 ? -5.523 6.258 -0.938 1.00 98.31 130 VAL A N 1
ATOM 985 C CA . VAL A 1 130 ? -5.526 5.674 0.406 1.00 98.31 130 VAL A CA 1
ATOM 986 C C . VAL A 1 130 ? -6.557 6.336 1.321 1.00 98.31 130 VAL A C 1
ATOM 988 O O . VAL A 1 130 ? -7.215 5.653 2.108 1.00 98.31 130 VAL A O 1
ATOM 991 N N . HIS A 1 131 ? -6.740 7.653 1.217 1.00 97.81 131 HIS A N 1
ATOM 992 C CA . HIS A 1 131 ? -7.761 8.362 1.984 1.00 97.81 131 HIS A CA 1
ATOM 993 C C . HIS A 1 131 ? -9.180 7.968 1.546 1.00 97.81 131 HIS A C 1
ATOM 995 O O . HIS A 1 131 ? -10.031 7.715 2.398 1.00 97.81 131 HIS A O 1
ATOM 1001 N N . ASP A 1 132 ? -9.444 7.870 0.240 1.00 98.06 132 ASP A N 1
ATOM 1002 C CA . ASP A 1 132 ? -10.729 7.395 -0.291 1.00 98.06 132 ASP A CA 1
ATOM 1003 C C . ASP A 1 132 ? -11.021 5.949 0.139 1.00 98.06 132 ASP A C 1
ATOM 1005 O O . ASP A 1 132 ? -12.131 5.611 0.569 1.00 98.06 132 ASP A O 1
ATOM 1009 N N . GLN A 1 133 ? -9.986 5.107 0.144 1.00 98.12 133 GLN A N 1
ATOM 1010 C CA . GLN A 1 133 ? -10.074 3.753 0.664 1.00 98.12 133 GLN A CA 1
ATOM 1011 C C . GLN A 1 133 ? -10.424 3.731 2.161 1.00 98.12 133 GLN A C 1
ATOM 1013 O O . GLN A 1 133 ? -11.305 2.970 2.576 1.00 98.12 133 GLN A O 1
ATOM 1018 N N . LEU A 1 134 ? -9.769 4.564 2.978 1.00 98.50 134 LEU A N 1
ATOM 1019 C CA . LEU A 1 134 ? -10.058 4.670 4.409 1.00 98.50 134 LEU A CA 1
ATOM 1020 C C . LEU A 1 134 ? -11.502 5.132 4.655 1.00 98.50 134 LEU A C 1
ATOM 1022 O O . LEU A 1 134 ? -12.187 4.539 5.493 1.00 98.50 134 LEU A O 1
ATOM 1026 N N . CYS A 1 135 ? -11.985 6.126 3.900 1.00 98.06 135 CYS A N 1
ATOM 1027 C CA . CYS A 1 135 ? -13.387 6.555 3.917 1.00 98.06 135 CYS A CA 1
ATOM 1028 C C . CYS A 1 135 ? -14.320 5.382 3.614 1.00 98.06 135 CYS A C 1
ATOM 1030 O O . CYS A 1 135 ? -15.192 5.061 4.420 1.00 98.06 135 CYS A O 1
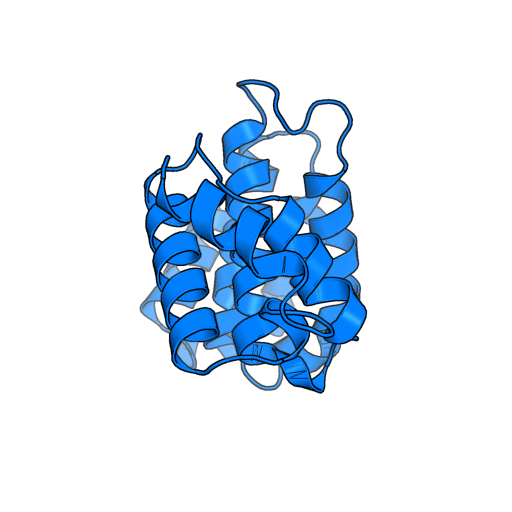ATOM 1032 N N . SER A 1 136 ? -14.076 4.679 2.509 1.00 97.69 136 SER A N 1
ATOM 1033 C CA . SER A 1 136 ? -14.888 3.539 2.081 1.00 97.69 136 SER A CA 1
ATOM 1034 C C . SER A 1 136 ? -14.948 2.427 3.138 1.00 97.69 136 SER A C 1
ATOM 1036 O O . SER A 1 136 ? -16.007 1.848 3.385 1.00 97.69 136 SER A O 1
ATOM 1038 N N . MET A 1 137 ? -13.824 2.104 3.786 1.00 97.56 137 MET A N 1
ATOM 1039 C CA . MET A 1 137 ? -13.781 1.102 4.859 1.00 97.56 137 MET A CA 1
ATOM 1040 C C . MET A 1 137 ? -14.506 1.577 6.132 1.00 97.56 137 MET A C 1
ATOM 1042 O O . MET A 1 137 ? -15.166 0.774 6.796 1.00 97.56 137 MET A O 1
ATOM 1046 N N . ALA A 1 138 ? -14.421 2.869 6.465 1.00 97.31 138 ALA A N 1
ATOM 1047 C CA . ALA A 1 138 ? -15.124 3.455 7.603 1.00 97.31 138 ALA A CA 1
ATOM 1048 C C . ALA A 1 138 ? -16.646 3.504 7.380 1.00 97.31 138 ALA A C 1
ATOM 1050 O O . ALA A 1 138 ? -17.406 3.119 8.268 1.00 97.31 138 ALA A O 1
ATOM 1051 N N . GLU A 1 139 ? -17.098 3.895 6.186 1.00 97.25 139 GLU A N 1
ATOM 1052 C CA . GLU A 1 139 ? -18.517 3.938 5.806 1.00 97.25 139 GLU A CA 1
ATOM 1053 C C . GLU A 1 139 ? -19.172 2.554 5.853 1.00 97.25 139 GLU A C 1
ATOM 1055 O O . GLU A 1 139 ? -20.291 2.404 6.348 1.00 97.25 139 GLU A O 1
ATOM 1060 N N . ARG A 1 140 ? -18.449 1.513 5.423 1.00 96.50 140 ARG A N 1
ATOM 1061 C CA . ARG A 1 140 ? -18.896 0.117 5.553 1.00 96.50 140 ARG A CA 1
ATOM 1062 C C . ARG A 1 140 ? -18.845 -0.421 6.983 1.00 96.50 140 ARG A C 1
ATOM 1064 O O . ARG A 1 140 ? -19.348 -1.515 7.232 1.00 96.50 140 ARG A O 1
ATOM 1071 N N . SER A 1 141 ? -18.272 0.336 7.922 1.00 96.38 141 SER A N 1
ATOM 1072 C CA . SER A 1 141 ? -18.044 -0.095 9.303 1.00 96.38 141 SER A CA 1
ATOM 1073 C C . SER A 1 141 ? -17.238 -1.399 9.382 1.00 96.38 141 SER A C 1
ATOM 1075 O O . SER A 1 141 ? -17.576 -2.310 10.144 1.00 96.38 141 SER A O 1
ATOM 1077 N N . ASP A 1 142 ? -16.175 -1.496 8.574 1.00 96.44 142 ASP A N 1
ATOM 1078 C CA . ASP A 1 142 ? -15.297 -2.666 8.527 1.00 96.44 142 ASP A CA 1
ATOM 1079 C C . ASP A 1 142 ? -14.744 -2.971 9.938 1.00 96.44 142 ASP A C 1
ATOM 1081 O O . ASP A 1 142 ? -14.069 -2.148 10.564 1.00 96.44 142 ASP A O 1
ATOM 1085 N N . ARG A 1 143 ? -15.022 -4.177 10.455 1.00 96.31 143 ARG A N 1
ATOM 1086 C CA . ARG A 1 143 ? -14.714 -4.553 11.850 1.00 96.31 143 ARG A CA 1
ATOM 1087 C C . ARG A 1 143 ? -13.224 -4.509 12.160 1.00 96.31 143 ARG A C 1
ATOM 1089 O O . ARG A 1 143 ? -12.841 -4.041 13.230 1.00 96.31 143 ARG A O 1
ATOM 1096 N N . GLU A 1 144 ? -12.391 -4.985 11.238 1.00 96.56 144 GLU A N 1
ATOM 1097 C CA . GLU A 1 144 ? -10.936 -4.987 11.406 1.00 96.56 144 GLU A CA 1
ATOM 1098 C C . GLU A 1 144 ? -10.356 -3.566 11.381 1.00 96.56 144 GLU A C 1
ATOM 1100 O O . GLU A 1 144 ? -9.349 -3.321 12.040 1.00 96.56 144 GLU A O 1
ATOM 1105 N N . LEU A 1 145 ? -11.005 -2.622 10.683 1.00 97.75 145 LEU A N 1
ATOM 1106 C CA . LEU A 1 145 ? -10.591 -1.217 10.663 1.00 97.75 145 LEU A CA 1
ATOM 1107 C C . LEU A 1 145 ? -10.922 -0.516 11.983 1.00 97.75 145 LEU A C 1
ATOM 1109 O O . LEU A 1 145 ? -10.082 0.188 12.531 1.00 97.75 145 LEU A O 1
ATOM 1113 N N . LEU A 1 146 ? -12.148 -0.682 12.487 1.00 97.69 146 LEU A N 1
ATOM 1114 C CA . LEU A 1 146 ? -12.589 -0.032 13.727 1.00 97.69 146 LEU A CA 1
ATOM 1115 C C . LEU A 1 146 ? -11.930 -0.659 14.966 1.00 97.69 146 LEU A C 1
ATOM 1117 O O . LEU A 1 146 ? -11.681 0.021 15.967 1.00 97.69 146 LEU A O 1
ATOM 1121 N N . GLY A 1 147 ? -11.635 -1.957 14.886 1.00 96.69 147 GLY A N 1
ATOM 1122 C CA . GLY A 1 147 ? -11.121 -2.762 15.982 1.00 96.69 147 GLY A CA 1
ATOM 1123 C C . GLY A 1 147 ? -12.176 -3.055 17.061 1.00 96.69 147 GLY A C 1
ATOM 1124 O O . GLY A 1 147 ? -13.282 -2.502 17.052 1.00 96.69 147 GLY A O 1
ATOM 1125 N N . PRO A 1 148 ? -11.854 -3.928 18.032 1.00 95.50 148 PRO A N 1
ATOM 1126 C CA . PRO A 1 148 ? -12.723 -4.200 19.172 1.00 95.50 148 PRO A CA 1
ATOM 1127 C C . PRO A 1 148 ? -13.109 -2.909 19.905 1.00 95.50 148 PRO A C 1
ATOM 1129 O O . PRO A 1 148 ? -12.248 -2.094 20.228 1.00 95.50 148 PRO A O 1
ATOM 1132 N N . ASN A 1 149 ? -14.405 -2.722 20.173 1.00 95.62 149 ASN A N 1
ATOM 1133 C CA . ASN A 1 149 ? -14.951 -1.530 20.838 1.00 95.62 149 ASN A CA 1
ATOM 1134 C C . ASN A 1 149 ? -14.553 -0.193 20.178 1.00 95.62 149 ASN A C 1
ATOM 1136 O O . ASN A 1 149 ? -14.427 0.816 20.870 1.00 95.62 149 ASN A O 1
ATOM 1140 N N . ASN A 1 150 ? -14.355 -0.178 18.855 1.00 96.69 150 ASN A N 1
ATOM 1141 C CA . ASN A 1 150 ? -13.945 1.001 18.085 1.00 96.69 150 ASN A CA 1
ATOM 1142 C C . ASN A 1 150 ? -12.614 1.615 18.559 1.00 96.69 150 ASN A C 1
ATOM 1144 O O . ASN A 1 150 ? -12.408 2.825 18.445 1.00 96.69 150 ASN A O 1
ATOM 1148 N N . GLN A 1 151 ? -11.703 0.801 19.105 1.00 97.31 151 GLN A N 1
ATOM 1149 C CA . GLN A 1 151 ? -10.441 1.281 19.677 1.00 97.31 151 GLN A CA 1
ATOM 1150 C C . GLN A 1 151 ? -9.547 2.045 18.683 1.00 97.31 151 GLN A C 1
ATOM 1152 O O . GLN A 1 151 ? -8.730 2.856 19.112 1.00 97.31 151 GLN A O 1
ATOM 1157 N N . TYR A 1 152 ? -9.695 1.819 17.372 1.00 98.25 152 TYR A N 1
ATOM 1158 C CA . TYR A 1 152 ? -8.906 2.501 16.340 1.00 98.25 152 TYR A CA 1
ATOM 1159 C C . TYR A 1 152 ? -9.554 3.790 15.818 1.00 98.25 152 TYR A C 1
ATOM 1161 O O . TYR A 1 152 ? -8.922 4.531 15.066 1.00 98.25 152 TYR A O 1
ATOM 1169 N N . LEU A 1 153 ? -10.770 4.125 16.264 1.00 97.44 153 LEU A N 1
ATOM 1170 C CA . LEU A 1 153 ? -11.472 5.340 15.846 1.00 97.44 153 LEU A CA 1
ATOM 1171 C C . LEU A 1 153 ? -10.659 6.634 16.063 1.00 97.44 153 LEU A C 1
ATOM 1173 O O . LEU A 1 153 ? -10.639 7.455 15.147 1.00 97.44 153 LEU A O 1
ATOM 1177 N N . PRO A 1 154 ? -9.931 6.832 17.185 1.00 97.94 154 PRO A N 1
ATOM 1178 C CA . PRO A 1 154 ? -9.088 8.017 17.345 1.00 97.94 154 PRO A CA 1
ATOM 1179 C C . PRO A 1 154 ? -8.004 8.133 16.266 1.00 97.94 154 PRO A C 1
ATOM 1181 O O . PRO A 1 154 ? -7.742 9.233 15.782 1.00 97.94 154 PRO A O 1
ATOM 1184 N N . LYS A 1 155 ? -7.406 7.005 15.849 1.00 98.00 155 LYS A N 1
ATOM 1185 C CA . LYS A 1 155 ? -6.409 6.984 14.773 1.00 98.00 155 LYS A CA 1
ATOM 1186 C C . LYS A 1 155 ? -7.047 7.362 13.438 1.00 98.00 155 LYS A C 1
ATOM 1188 O O . LYS A 1 155 ? -6.513 8.227 12.755 1.00 98.00 155 LYS A O 1
ATOM 1193 N N . ILE A 1 156 ? -8.204 6.790 13.105 1.00 98.38 156 ILE A N 1
ATOM 1194 C CA . ILE A 1 156 ? -8.944 7.108 11.871 1.00 98.38 156 ILE A CA 1
ATOM 1195 C C . ILE A 1 156 ? -9.264 8.608 11.804 1.00 98.38 156 ILE A C 1
ATOM 1197 O O . ILE A 1 156 ? -8.962 9.261 10.811 1.00 98.38 156 ILE A O 1
ATOM 1201 N N . VAL A 1 157 ? -9.798 9.178 12.890 1.00 97.75 157 VAL A N 1
ATOM 1202 C CA . VAL A 1 157 ? -10.105 10.616 12.960 1.00 97.75 157 VAL A CA 1
ATOM 1203 C C . VAL A 1 157 ? -8.844 11.466 12.815 1.00 97.75 157 VAL A C 1
ATOM 1205 O O . VAL A 1 157 ? -8.892 12.487 12.139 1.00 97.75 157 VAL A O 1
ATOM 1208 N N . SER A 1 158 ? -7.714 11.054 13.405 1.00 97.81 158 SER A N 1
ATOM 1209 C CA . SER A 1 158 ? -6.456 11.792 13.240 1.00 97.81 158 SER A CA 1
ATOM 1210 C C . SER A 1 158 ? -5.962 11.798 11.793 1.00 97.81 158 SER A C 1
ATOM 1212 O O . SER A 1 158 ? -5.474 12.823 11.345 1.00 97.81 158 SER A O 1
ATOM 1214 N N . VAL A 1 159 ? -6.148 10.698 11.050 1.00 97.62 159 VAL A N 1
ATOM 1215 C CA . VAL A 1 159 ? -5.773 10.613 9.630 1.00 97.62 159 VAL A CA 1
ATOM 1216 C C . VAL A 1 159 ? -6.616 11.570 8.782 1.00 97.62 159 VAL A C 1
ATOM 1218 O O . VAL A 1 159 ? -6.073 12.227 7.908 1.00 97.62 159 VAL A O 1
ATOM 1221 N N . PHE A 1 160 ? -7.916 11.700 9.066 1.00 94.75 160 PHE A N 1
ATOM 1222 C CA . PHE A 1 160 ? -8.811 12.625 8.352 1.00 94.75 160 PHE A CA 1
ATOM 1223 C C . PHE A 1 160 ? -8.614 14.106 8.703 1.00 94.75 160 PHE A C 1
ATOM 1225 O O . PHE A 1 160 ? -9.198 14.973 8.054 1.00 94.75 160 PHE A O 1
ATOM 1232 N N . ALA A 1 161 ? -7.868 14.405 9.765 1.00 93.06 161 ALA A N 1
ATOM 1233 C CA . ALA A 1 161 ? -7.640 15.770 10.230 1.00 93.06 161 ALA A CA 1
ATOM 1234 C C . ALA A 1 161 ? -6.363 16.411 9.656 1.00 93.06 161 ALA A C 1
ATOM 1236 O O . ALA A 1 161 ? -6.126 17.592 9.921 1.00 93.06 161 ALA A O 1
ATOM 1237 N N . GLU A 1 162 ? -5.545 15.647 8.928 1.00 81.69 162 GLU A N 1
ATOM 1238 C CA . GLU A 1 162 ? -4.310 16.102 8.274 1.00 81.69 162 GLU A CA 1
ATOM 1239 C C . GLU A 1 162 ? -4.541 1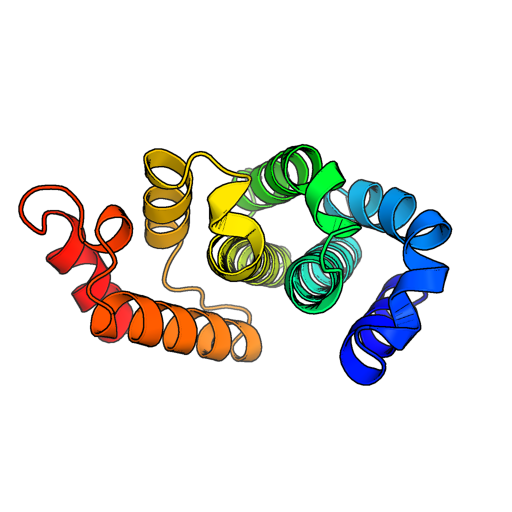6.513 6.816 1.00 81.69 162 GLU A C 1
ATOM 1241 O O . GLU A 1 162 ? -3.898 17.506 6.400 1.00 81.69 162 GLU A O 1
#

Radius of gyration: 15.12 Å; chains: 1; bounding box: 38×33×42 Å

Organism: NCBI:txid97028

Foldseek 3Di:
DVLQVLLCCCQVVQQNSLVCCVVNVVVLLVQCPDPQQVSVLSSLLSLLSCLQRNAVVCLVCLVSLVVSLVCLCPPPCCVPLRNLSSNLSSLLSLLSCCVRVVVSDPLLPSLVVSLVSPDRDNDPVSNVSVLVSLVVCVVVVPDSCLDVVNPCVVSSVVRVVD